Protein AF-A0AB37YQK3-F1 (afdb_monomer)

Organism: NCBI:txid1890302

InterPro domains:
  IPR025851 SUKH-4 immunity protein [PF14435] (2-104)

Foldseek 3Di:
DDPVCPQWDFDAADPVRFTWTQRNPQQFIWTQPPVPRGDTAGAARHPVLNVQLVVLVVVLLVVQCVVPNNCSVVVLVHDPVSLVVSLVSSCVSGVVNCDPRHPVVVVSVVSVD

Mean predicted aligned error: 4.21 Å

Solvent-accessible surface area (backbone atoms only — not comparable to full-atom values): 6207 Å² total; per-residue (Å²): 130,65,75,90,53,69,53,50,44,83,76,52,58,49,98,88,64,27,46,25,25,32,35,74,91,66,45,26,31,30,32,29,36,70,92,55,85,48,42,80,33,48,40,27,75,27,65,70,41,40,54,52,41,52,51,52,51,52,51,46,50,53,51,24,26,74,74,59,36,88,56,10,66,83,70,54,49,50,58,66,69,56,55,53,48,48,54,54,54,41,33,73,65,36,59,70,22,59,35,90,80,15,48,50,28,52,59,56,56,60,53,74,113

Structure (mmCIF, N/CA/C/O backbone):
data_AF-A0AB37YQK3-F1
#
_entry.id   AF-A0AB37YQK3-F1
#
loop_
_atom_site.group_PDB
_atom_site.id
_atom_site.type_symbol
_atom_site.label_atom_id
_atom_site.label_alt_id
_atom_site.label_comp_id
_atom_site.label_asym_id
_atom_site.label_entity_id
_atom_site.label_seq_id
_atom_site.pdbx_PDB_ins_code
_atom_site.Cartn_x
_atom_site.Cartn_y
_atom_site.Cartn_z
_atom_site.occupancy
_atom_site.B_iso_or_equiv
_atom_site.auth_seq_id
_atom_site.auth_comp_id
_atom_site.auth_asym_id
_atom_site.auth_atom_id
_atom_site.pdbx_PDB_model_num
ATOM 1 N N . MET A 1 1 ? 11.068 8.175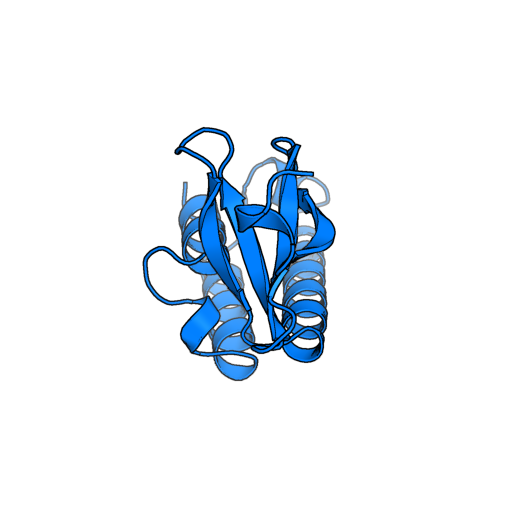 -23.153 1.00 66.75 1 MET A N 1
ATOM 2 C CA . MET A 1 1 ? 11.094 7.495 -21.843 1.00 66.75 1 MET A CA 1
ATOM 3 C C . MET A 1 1 ? 12.379 6.681 -21.760 1.00 66.75 1 MET A C 1
ATOM 5 O O . MET A 1 1 ? 12.614 5.917 -22.697 1.00 66.75 1 MET A O 1
ATOM 9 N N . PRO A 1 2 ? 13.235 6.909 -20.746 1.00 83.75 2 PRO A N 1
ATOM 10 C CA . PRO A 1 2 ? 14.462 6.133 -20.537 1.00 83.75 2 PRO A CA 1
ATOM 11 C C . PRO A 1 2 ? 14.187 4.622 -20.489 1.00 83.75 2 PRO A C 1
ATOM 13 O O . PRO A 1 2 ? 13.091 4.209 -20.105 1.00 83.75 2 PRO A O 1
ATOM 16 N N . GLU A 1 3 ? 15.152 3.796 -20.905 1.00 85.94 3 GLU A N 1
ATOM 17 C CA . GLU A 1 3 ? 14.948 2.340 -21.007 1.00 85.94 3 GLU A CA 1
ATOM 18 C C . GLU A 1 3 ? 14.595 1.684 -19.673 1.00 85.94 3 GLU A C 1
ATOM 20 O O . GLU A 1 3 ? 13.738 0.802 -19.636 1.00 85.94 3 GLU A O 1
ATOM 25 N N . GLU A 1 4 ? 15.188 2.162 -18.581 1.00 85.44 4 GLU A N 1
ATOM 26 C CA . GLU A 1 4 ? 14.945 1.672 -17.220 1.00 85.44 4 GLU A CA 1
ATOM 27 C C . GLU A 1 4 ? 13.474 1.754 -16.793 1.00 85.44 4 GLU A C 1
ATOM 29 O O . GLU A 1 4 ? 13.024 0.931 -15.993 1.00 85.44 4 GLU A O 1
ATOM 34 N N . PHE A 1 5 ? 12.696 2.668 -17.389 1.00 89.69 5 PHE A N 1
ATOM 35 C CA . PHE A 1 5 ? 11.281 2.822 -17.071 1.00 89.69 5 PHE A CA 1
ATOM 36 C C . PHE A 1 5 ? 10.335 2.025 -17.976 1.00 89.69 5 PHE A C 1
ATOM 38 O O . PHE A 1 5 ? 9.146 1.933 -17.681 1.00 89.69 5 PHE A O 1
ATOM 45 N N . ARG A 1 6 ? 10.820 1.405 -19.060 1.00 90.81 6 ARG A N 1
ATOM 46 C CA . ARG A 1 6 ? 9.954 0.689 -20.022 1.00 90.81 6 ARG A CA 1
ATOM 47 C C . ARG A 1 6 ? 9.187 -0.485 -19.413 1.00 90.81 6 ARG A C 1
ATOM 49 O O . ARG A 1 6 ? 8.151 -0.860 -19.942 1.00 90.81 6 ARG A O 1
ATOM 56 N N . LYS A 1 7 ? 9.691 -1.047 -18.311 1.00 93.44 7 LYS A N 1
ATOM 57 C CA . LYS A 1 7 ? 9.068 -2.163 -17.583 1.00 93.44 7 LYS A CA 1
ATOM 58 C C . LYS A 1 7 ? 7.878 -1.747 -16.707 1.00 93.44 7 LYS A C 1
ATOM 60 O O . LYS A 1 7 ? 7.266 -2.622 -16.095 1.00 93.44 7 LYS A O 1
ATOM 65 N N . TYR A 1 8 ? 7.595 -0.449 -16.586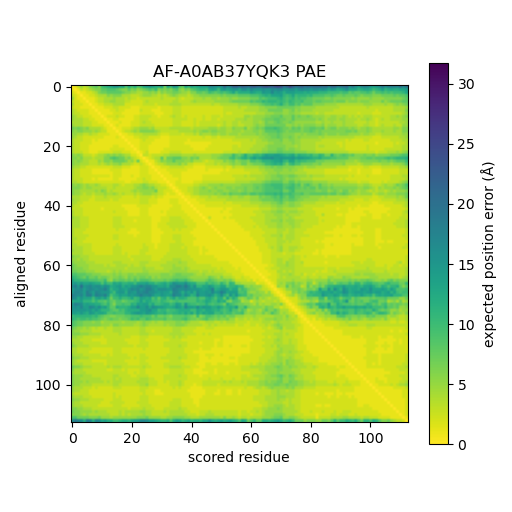 1.00 95.25 8 TYR A N 1
ATOM 66 C CA . TYR A 1 8 ? 6.518 0.063 -15.746 1.00 95.25 8 TYR A CA 1
ATOM 67 C C . TYR A 1 8 ? 5.322 0.499 -16.579 1.00 95.25 8 TYR A C 1
ATOM 69 O O . TYR A 1 8 ? 5.458 1.251 -17.545 1.00 95.25 8 TYR A O 1
ATOM 77 N N . TRP A 1 9 ? 4.137 0.087 -16.152 1.00 95.00 9 TRP A N 1
ATOM 78 C CA . TRP A 1 9 ? 2.879 0.614 -16.658 1.00 95.00 9 TRP A CA 1
ATOM 79 C C . TRP A 1 9 ? 2.303 1.582 -15.636 1.00 95.00 9 TRP A C 1
ATOM 81 O O . TRP A 1 9 ? 2.050 1.211 -14.493 1.00 95.00 9 TRP A O 1
ATOM 91 N N . TYR A 1 10 ? 2.127 2.829 -16.049 1.00 94.62 10 TYR A N 1
ATOM 92 C CA . TYR A 1 10 ? 1.657 3.903 -15.185 1.00 94.62 10 TYR A CA 1
ATOM 93 C C . TYR A 1 10 ? 0.187 3.711 -14.784 1.00 94.62 10 TYR A C 1
ATOM 95 O O . TYR A 1 10 ? -0.656 3.428 -15.636 1.00 94.62 10 TYR A O 1
ATOM 103 N N . LEU A 1 11 ? -0.112 3.901 -13.498 1.00 94.25 11 LEU A N 1
ATOM 104 C CA . LEU A 1 11 ? -1.464 3.833 -12.932 1.00 94.25 11 LEU A CA 1
ATOM 105 C C . LEU A 1 11 ? -1.963 5.171 -12.389 1.00 94.25 11 LEU A C 1
ATOM 107 O O . LEU A 1 11 ? -3.165 5.423 -12.411 1.00 94.25 11 LEU A O 1
ATOM 111 N N . GLY A 1 12 ? -1.068 6.015 -11.885 1.00 94.50 12 GLY A N 1
ATOM 112 C CA . GLY A 1 12 ? -1.432 7.263 -11.220 1.00 94.50 12 GLY A CA 1
ATOM 113 C C . GLY A 1 12 ? -0.266 7.832 -10.426 1.00 94.50 12 GLY A C 1
ATOM 114 O O . GLY A 1 12 ? 0.882 7.451 -10.647 1.00 94.50 12 GLY A O 1
ATOM 115 N N . THR A 1 13 ? -0.559 8.713 -9.475 1.00 94.81 13 THR A N 1
ATOM 116 C CA . THR A 1 13 ? 0.442 9.282 -8.567 1.00 94.81 13 THR A CA 1
ATOM 117 C C . THR A 1 13 ? -0.023 9.239 -7.121 1.00 94.81 13 THR A C 1
ATOM 119 O O . THR A 1 13 ? -1.222 9.247 -6.844 1.00 94.81 13 THR A O 1
ATOM 122 N N . THR A 1 14 ? 0.931 9.249 -6.196 1.00 91.88 14 THR A N 1
ATOM 123 C CA . THR A 1 14 ? 0.687 9.608 -4.793 1.00 91.88 14 THR A CA 1
ATOM 124 C C . THR A 1 14 ? 0.327 11.098 -4.668 1.00 91.88 14 THR A C 1
ATOM 126 O O . THR A 1 14 ? 0.412 11.861 -5.638 1.00 91.88 14 THR A O 1
ATOM 129 N N . SER A 1 15 ? -0.033 11.543 -3.461 1.00 85.88 15 SER A N 1
ATOM 130 C CA . SER A 1 15 ? -0.258 12.964 -3.146 1.00 85.88 15 SER A CA 1
ATOM 131 C C . SER A 1 15 ? 0.993 13.835 -3.345 1.00 85.88 15 SER A C 1
ATOM 133 O O . SER A 1 15 ? 0.873 15.000 -3.716 1.00 85.88 15 SER A O 1
ATOM 135 N N . SER A 1 16 ? 2.190 13.265 -3.167 1.00 87.69 16 SER A N 1
ATOM 136 C CA . SER A 1 16 ? 3.490 13.899 -3.439 1.00 87.69 16 SER A CA 1
ATOM 137 C C . SER A 1 16 ? 3.864 13.941 -4.926 1.00 87.69 16 SER A C 1
ATOM 139 O O . SER A 1 16 ? 4.879 14.537 -5.284 1.00 87.69 16 SER A O 1
ATOM 141 N N . GLY A 1 17 ? 3.063 13.329 -5.805 1.00 91.00 17 GLY A N 1
ATOM 142 C CA . GLY A 1 17 ? 3.349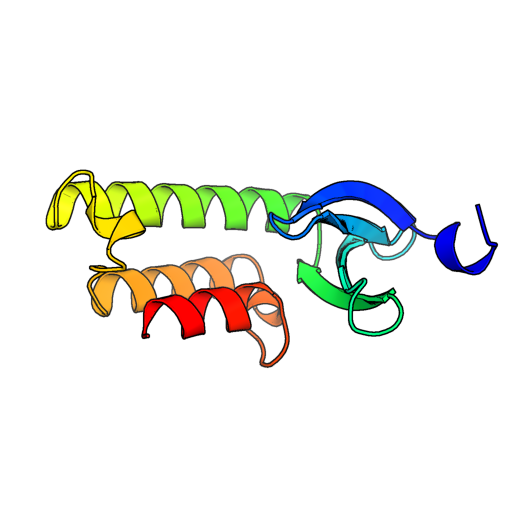 13.247 -7.238 1.00 91.00 17 GLY A CA 1
ATOM 143 C C . GLY A 1 17 ? 4.295 12.106 -7.628 1.00 91.00 17 GLY A C 1
ATOM 144 O O . GLY A 1 17 ? 4.792 12.090 -8.756 1.00 91.00 17 GLY A O 1
ATOM 145 N N . ASP A 1 18 ? 4.549 11.146 -6.734 1.00 94.75 18 ASP A N 1
ATOM 146 C CA . ASP A 1 18 ? 5.363 9.968 -7.041 1.00 94.75 18 ASP A CA 1
ATOM 147 C C . ASP A 1 18 ? 4.572 8.996 -7.938 1.00 94.75 18 ASP A C 1
ATOM 149 O O . ASP A 1 18 ? 3.436 8.647 -7.597 1.00 94.75 18 ASP A O 1
ATOM 153 N N . PRO A 1 19 ? 5.117 8.544 -9.087 1.00 95.81 19 PRO A N 1
ATOM 154 C CA . PRO A 1 19 ? 4.405 7.651 -9.997 1.00 95.81 19 PRO A CA 1
ATOM 155 C C . PRO A 1 19 ? 4.097 6.296 -9.362 1.00 95.81 19 PRO A C 1
ATOM 157 O O . PRO A 1 19 ? 5.006 5.601 -8.910 1.00 95.81 19 PRO A O 1
ATOM 160 N N . ILE A 1 20 ? 2.832 5.888 -9.409 1.00 97.25 20 ILE A N 1
ATOM 161 C CA . ILE A 1 20 ? 2.363 4.543 -9.073 1.00 97.25 20 ILE A CA 1
ATOM 162 C C . ILE A 1 20 ? 2.310 3.724 -10.361 1.00 97.25 20 ILE A C 1
ATOM 164 O O . ILE A 1 20 ? 1.723 4.147 -11.361 1.00 97.25 20 ILE A O 1
ATOM 168 N N . CYS A 1 21 ? 2.908 2.538 -10.336 1.00 97.00 21 CYS A N 1
ATOM 169 C CA . CYS A 1 21 ? 3.157 1.721 -11.513 1.00 97.00 21 CYS A CA 1
ATOM 170 C C . CYS A 1 21 ? 2.902 0.229 -11.261 1.00 97.00 21 CYS A C 1
ATOM 172 O O . CYS A 1 21 ? 3.141 -0.282 -10.166 1.00 97.00 21 CYS A O 1
ATOM 174 N N . ILE A 1 22 ? 2.520 -0.492 -12.318 1.00 96.94 22 ILE A N 1
ATOM 175 C CA . ILE A 1 22 ? 2.600 -1.956 -12.408 1.00 96.94 22 ILE A CA 1
ATOM 176 C C . ILE A 1 22 ? 3.951 -2.340 -13.007 1.00 96.94 22 ILE A C 1
ATOM 178 O O . ILE A 1 22 ? 4.355 -1.779 -14.024 1.00 96.94 22 ILE A O 1
ATOM 182 N N . ILE A 1 23 ? 4.631 -3.335 -12.442 1.00 95.06 23 ILE A N 1
ATOM 183 C CA . ILE A 1 23 ? 5.798 -3.955 -13.085 1.00 95.06 23 ILE A CA 1
ATOM 184 C C . ILE A 1 23 ? 5.312 -5.026 -14.077 1.00 95.06 23 ILE A C 1
ATOM 186 O O . ILE A 1 23 ? 4.862 -6.088 -13.650 1.00 95.06 23 ILE A O 1
ATOM 190 N N . GLU A 1 24 ? 5.455 -4.781 -15.384 1.00 84.94 24 GLU A N 1
ATOM 191 C CA . GLU A 1 24 ? 4.852 -5.526 -16.515 1.00 84.94 24 GLU A CA 1
ATOM 192 C C . GLU A 1 24 ? 4.878 -7.063 -16.394 1.00 84.94 24 GLU A C 1
ATOM 194 O O . GLU A 1 24 ? 3.917 -7.731 -16.751 1.00 84.94 24 GLU A O 1
ATOM 199 N N . LYS A 1 25 ? 5.961 -7.650 -15.870 1.00 86.06 25 LYS A N 1
ATOM 200 C CA . LYS A 1 25 ? 6.111 -9.118 -15.757 1.00 86.06 25 LYS A CA 1
ATOM 201 C C . LYS A 1 25 ? 5.773 -9.697 -14.387 1.00 86.06 25 LYS A C 1
ATOM 203 O O . LYS A 1 25 ? 5.713 -10.911 -14.233 1.00 86.06 25 LYS A O 1
ATOM 208 N N . GLN A 1 26 ? 5.685 -8.846 -13.375 1.00 89.75 26 GLN A N 1
ATOM 209 C CA . GLN A 1 26 ? 5.513 -9.263 -11.983 1.00 89.75 26 GLN A CA 1
ATOM 210 C C . GLN A 1 26 ? 4.115 -8.934 -11.470 1.00 89.75 26 GLN A C 1
ATOM 212 O O . GLN A 1 26 ? 3.750 -9.435 -10.414 1.00 89.75 26 GLN A O 1
ATOM 217 N N . GLU A 1 27 ? 3.397 -8.051 -12.172 1.00 90.94 27 GLU A N 1
ATOM 218 C CA . GLU A 1 27 ? 2.072 -7.514 -11.834 1.00 90.94 27 GLU A CA 1
ATOM 219 C C . GLU A 1 27 ? 1.997 -6.804 -10.473 1.00 90.94 27 GLU A C 1
ATOM 221 O O . GLU A 1 27 ? 0.930 -6.372 -10.040 1.00 90.94 27 GLU A O 1
ATOM 226 N N . LYS A 1 28 ? 3.146 -6.622 -9.816 1.00 96.62 28 LYS A N 1
ATOM 227 C CA . LYS A 1 28 ? 3.272 -5.902 -8.554 1.00 96.62 28 LYS A CA 1
ATOM 228 C C . LYS A 1 28 ? 3.028 -4.421 -8.761 1.00 96.62 28 LYS A C 1
ATOM 230 O O . LYS A 1 28 ? 3.496 -3.843 -9.744 1.00 96.62 28 LYS A O 1
ATOM 235 N N . ILE A 1 29 ? 2.387 -3.827 -7.767 1.00 97.88 29 ILE A N 1
ATOM 236 C CA . ILE A 1 29 ? 2.178 -2.395 -7.659 1.00 97.88 29 ILE A CA 1
ATOM 237 C C . ILE A 1 29 ? 3.302 -1.810 -6.814 1.00 97.88 29 ILE A C 1
ATOM 239 O O . ILE A 1 29 ? 3.566 -2.269 -5.696 1.00 97.88 29 ILE A O 1
ATOM 243 N N . VAL A 1 30 ? 3.964 -0.800 -7.359 1.00 97.44 30 VAL A N 1
ATOM 244 C CA . VAL A 1 30 ? 5.012 -0.028 -6.692 1.00 97.44 30 VAL A CA 1
ATOM 245 C C . VAL A 1 30 ? 4.763 1.451 -6.925 1.00 97.44 30 VAL A C 1
ATOM 247 O O . VAL A 1 30 ? 4.154 1.812 -7.931 1.00 97.44 30 VAL A O 1
ATOM 250 N N . PHE A 1 31 ? 5.283 2.303 -6.052 1.00 96.69 31 PHE A N 1
ATOM 251 C CA . PHE A 1 31 ? 5.524 3.692 -6.426 1.00 96.69 31 PHE A CA 1
ATOM 252 C C . PHE A 1 31 ? 7.024 3.942 -6.588 1.00 96.69 31 PHE A C 1
ATOM 254 O O . PHE A 1 31 ? 7.852 3.249 -5.987 1.00 96.69 31 PHE A O 1
ATOM 261 N N . LEU A 1 32 ? 7.374 4.894 -7.447 1.00 95.75 32 LEU A N 1
ATOM 262 C CA . LEU A 1 32 ? 8.750 5.312 -7.695 1.00 95.75 32 LEU A CA 1
ATOM 263 C C . LEU A 1 32 ? 9.011 6.593 -6.910 1.00 95.75 32 LEU A C 1
ATOM 265 O O . LEU A 1 32 ? 8.455 7.633 -7.242 1.00 95.75 32 LEU A O 1
ATOM 269 N N . ASN A 1 33 ? 9.834 6.519 -5.865 1.00 94.19 33 ASN A N 1
ATOM 270 C CA . ASN A 1 33 ? 10.099 7.670 -5.003 1.00 94.19 33 ASN A CA 1
ATOM 271 C C . ASN A 1 33 ? 10.987 8.697 -5.724 1.00 94.19 33 ASN A C 1
ATOM 273 O O . ASN A 1 33 ? 12.200 8.499 -5.845 1.00 94.19 33 ASN A O 1
ATOM 277 N N . ASN A 1 34 ? 10.408 9.809 -6.172 1.00 89.69 34 ASN A N 1
ATOM 278 C CA . ASN A 1 34 ? 11.121 10.854 -6.910 1.00 89.69 34 ASN A CA 1
ATOM 279 C C . ASN A 1 34 ? 12.200 11.541 -6.058 1.00 89.69 34 ASN A C 1
ATOM 281 O O . ASN A 1 34 ? 13.184 12.044 -6.599 1.00 89.69 34 ASN A O 1
ATOM 285 N N . SER A 1 35 ? 12.035 11.542 -4.733 1.00 90.75 35 SER A N 1
ATOM 286 C CA . SER A 1 35 ? 12.984 12.135 -3.783 1.00 90.75 35 SER A CA 1
ATOM 287 C C . SER A 1 35 ? 14.170 11.217 -3.461 1.00 90.75 35 SER A C 1
ATOM 289 O O . SER A 1 35 ? 15.157 11.678 -2.894 1.00 90.75 35 SER A O 1
ATOM 291 N N . ASP A 1 36 ? 14.100 9.936 -3.837 1.00 90.88 36 ASP A N 1
ATOM 292 C CA . ASP A 1 36 ? 15.143 8.924 -3.615 1.00 90.88 36 ASP A CA 1
ATOM 293 C C . ASP A 1 36 ? 15.462 8.188 -4.926 1.00 90.88 36 ASP A C 1
ATOM 295 O O . ASP A 1 36 ? 15.287 6.977 -5.048 1.00 90.88 36 ASP A O 1
ATOM 299 N N . ALA A 1 37 ? 15.869 8.949 -5.949 1.00 90.56 37 ALA A N 1
ATOM 300 C CA .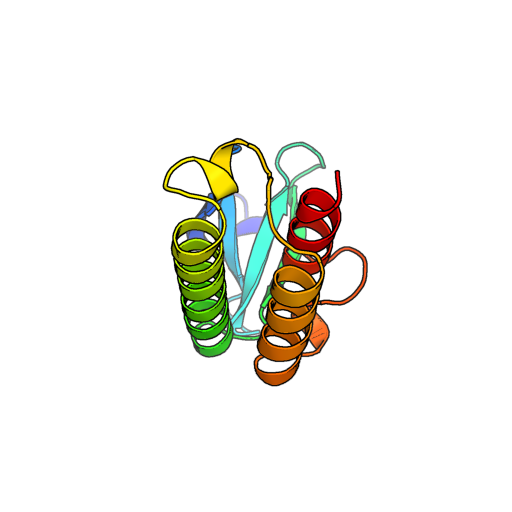 ALA A 1 37 ? 16.337 8.435 -7.241 1.00 90.56 37 ALA A CA 1
ATOM 301 C C . ALA A 1 37 ? 15.403 7.392 -7.901 1.00 90.56 37 ALA A C 1
ATOM 303 O O . ALA A 1 37 ? 15.873 6.418 -8.489 1.00 90.56 37 ALA A O 1
ATOM 304 N N . TYR A 1 38 ? 14.083 7.593 -7.809 1.00 91.75 38 TYR A N 1
ATOM 305 C CA . TYR A 1 38 ? 13.048 6.680 -8.320 1.00 91.75 38 TYR A CA 1
ATOM 306 C C . TYR A 1 38 ? 13.118 5.267 -7.735 1.00 91.75 38 TYR A C 1
ATOM 308 O O . TYR A 1 38 ? 12.729 4.290 -8.382 1.00 91.75 38 TYR A O 1
ATOM 316 N N . LYS A 1 39 ? 13.604 5.135 -6.499 1.00 93.81 39 LYS A N 1
ATOM 317 C CA . LYS A 1 39 ? 13.625 3.860 -5.788 1.00 93.81 39 LYS A CA 1
ATOM 318 C C . LYS A 1 39 ? 12.225 3.253 -5.736 1.00 93.81 39 LYS A C 1
ATOM 320 O O . LYS A 1 39 ? 11.262 3.908 -5.339 1.00 93.81 39 LYS A O 1
ATOM 325 N N . GLU A 1 40 ? 12.142 1.979 -6.113 1.00 95.38 40 GLU A N 1
ATOM 326 C CA . GLU A 1 40 ? 10.911 1.199 -6.039 1.00 95.38 40 GLU A CA 1
ATOM 327 C C . GLU A 1 40 ? 10.509 0.994 -4.576 1.00 95.38 40 GLU A C 1
ATOM 329 O O . GLU A 1 40 ? 11.250 0.394 -3.789 1.00 95.38 40 GLU A O 1
ATOM 334 N N . VAL A 1 41 ? 9.308 1.440 -4.225 1.00 96.62 41 VAL A N 1
ATOM 335 C CA . VAL A 1 41 ? 8.682 1.142 -2.939 1.00 96.62 41 VAL A CA 1
ATOM 336 C C . VAL A 1 41 ? 7.472 0.255 -3.181 1.00 96.62 41 VAL A C 1
ATOM 338 O O . VAL A 1 41 ? 6.578 0.570 -3.966 1.00 96.62 41 VAL A O 1
ATOM 341 N N . PHE A 1 42 ? 7.464 -0.899 -2.519 1.00 97.69 42 PHE A N 1
ATOM 342 C CA . PHE A 1 42 ? 6.424 -1.903 -2.690 1.00 97.69 42 PHE A CA 1
ATOM 343 C C . PHE A 1 42 ? 5.083 -1.426 -2.122 1.00 97.69 42 PHE A C 1
ATOM 345 O O . PHE A 1 42 ? 5.023 -1.023 -0.961 1.00 97.69 42 PHE A O 1
ATOM 352 N N . MET A 1 43 ? 4.013 -1.540 -2.914 1.00 97.50 43 MET A N 1
ATOM 353 C CA . MET A 1 43 ? 2.640 -1.308 -2.459 1.00 97.50 43 MET A CA 1
ATOM 354 C C . MET A 1 43 ? 1.890 -2.630 -2.321 1.00 97.50 43 MET A C 1
ATOM 356 O O . MET A 1 43 ? 1.497 -2.992 -1.218 1.00 97.50 43 MET A O 1
ATOM 36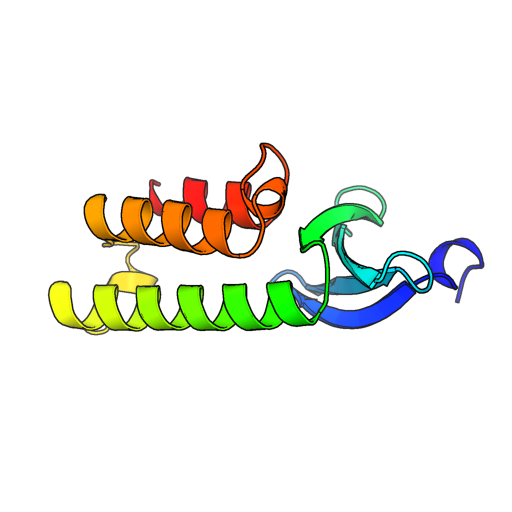0 N N . ASN A 1 44 ? 1.732 -3.381 -3.414 1.00 98.31 44 ASN A N 1
ATOM 361 C CA . ASN A 1 44 ? 0.945 -4.614 -3.424 1.00 98.31 44 ASN A CA 1
ATOM 362 C C . ASN A 1 44 ? 1.469 -5.640 -4.427 1.00 98.31 44 ASN A C 1
ATOM 364 O O . ASN A 1 44 ? 2.131 -5.321 -5.413 1.00 98.31 44 ASN A O 1
ATOM 368 N N . SER A 1 45 ? 1.132 -6.900 -4.185 1.00 97.50 45 SER A N 1
ATOM 369 C CA . SER A 1 45 ? 1.565 -8.043 -4.981 1.00 97.50 45 SER A CA 1
ATOM 370 C C . SER A 1 45 ? 0.808 -8.163 -6.310 1.00 97.50 45 SER A C 1
ATOM 372 O O . SER A 1 45 ? 1.329 -8.799 -7.219 1.00 97.50 45 SER A O 1
ATOM 374 N N . SER A 1 46 ? -0.377 -7.553 -6.436 1.00 96.69 46 SER A N 1
ATOM 375 C CA . SER A 1 46 ? -1.183 -7.518 -7.665 1.00 96.69 46 SER A CA 1
A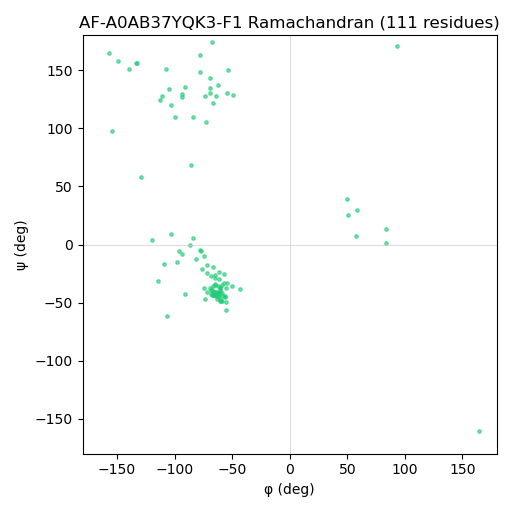TOM 376 C C . SER A 1 46 ? -2.159 -6.336 -7.690 1.00 96.69 46 SER A C 1
ATOM 378 O O . SER A 1 46 ? -2.467 -5.753 -6.645 1.00 96.69 46 SER A O 1
ATOM 380 N N . ILE A 1 47 ? -2.716 -6.030 -8.868 1.00 95.56 47 ILE A N 1
ATOM 381 C CA . ILE A 1 47 ? -3.769 -5.013 -9.037 1.00 95.56 47 ILE A CA 1
ATOM 382 C C . ILE A 1 47 ? -5.045 -5.338 -8.244 1.00 95.56 47 ILE A C 1
ATOM 384 O O . ILE A 1 47 ? -5.660 -4.446 -7.665 1.00 95.56 47 ILE A O 1
ATOM 388 N N . HIS A 1 48 ? -5.422 -6.619 -8.158 1.00 96.44 48 HIS A N 1
ATOM 389 C CA . HIS A 1 48 ? -6.595 -7.054 -7.395 1.00 96.44 48 HIS A CA 1
ATOM 390 C C . HIS A 1 48 ? -6.410 -6.812 -5.898 1.00 96.44 48 HIS A C 1
ATOM 392 O O . HIS A 1 48 ? -7.315 -6.313 -5.231 1.00 96.44 48 HIS A O 1
ATOM 398 N N . GLN A 1 49 ? -5.223 -7.130 -5.378 1.00 97.81 49 GLN A N 1
ATOM 399 C CA . GLN A 1 49 ? -4.892 -6.884 -3.978 1.00 97.81 49 GLN A CA 1
ATOM 400 C C . GLN A 1 49 ? -4.796 -5.389 -3.685 1.00 97.81 49 GLN A C 1
ATOM 402 O O . GLN A 1 49 ? -5.308 -4.950 -2.664 1.00 97.81 49 GLN A O 1
ATOM 407 N N . PHE A 1 50 ? -4.231 -4.595 -4.597 1.00 97.31 50 PHE A N 1
ATOM 408 C CA . PHE A 1 50 ? -4.208 -3.139 -4.459 1.00 97.31 50 PHE A CA 1
ATOM 409 C C . PHE A 1 50 ? -5.616 -2.544 -4.369 1.00 97.31 50 PHE A C 1
ATOM 411 O O . PHE A 1 50 ? -5.909 -1.808 -3.431 1.00 97.31 50 PHE A O 1
ATOM 418 N N . ALA A 1 51 ? -6.518 -2.925 -5.278 1.00 96.81 51 ALA A N 1
ATOM 419 C CA . ALA A 1 51 ? -7.907 -2.469 -5.246 1.00 96.81 51 ALA A CA 1
ATOM 420 C C . ALA A 1 51 ? -8.629 -2.879 -3.949 1.00 96.81 51 ALA A C 1
ATOM 422 O O . ALA A 1 51 ? -9.355 -2.079 -3.360 1.00 96.81 51 ALA A O 1
ATOM 423 N N . ALA A 1 52 ? -8.406 -4.106 -3.470 1.00 98.06 52 ALA A N 1
ATOM 424 C CA . ALA A 1 52 ? -8.975 -4.573 -2.210 1.00 98.06 52 ALA A CA 1
ATOM 425 C C . ALA A 1 52 ? -8.422 -3.800 -0.998 1.00 98.06 52 ALA A C 1
ATOM 427 O O . ALA A 1 52 ? -9.196 -3.428 -0.116 1.00 98.06 52 ALA A O 1
ATOM 428 N N . CYS A 1 53 ? -7.117 -3.508 -0.966 1.00 97.88 53 CYS A N 1
ATOM 429 C CA . CYS A 1 53 ? -6.496 -2.687 0.076 1.00 97.88 53 CYS A CA 1
ATOM 430 C C . CYS A 1 53 ? -7.073 -1.265 0.100 1.00 97.88 53 CYS A C 1
ATOM 432 O O . CYS A 1 53 ? -7.435 -0.783 1.171 1.00 97.88 53 CYS A O 1
ATOM 434 N N . LEU A 1 54 ? -7.246 -0.626 -1.064 1.00 96.19 54 LEU A N 1
ATOM 435 C CA . LEU A 1 54 ? -7.880 0.696 -1.170 1.00 96.19 54 LEU A CA 1
ATOM 436 C C . LEU A 1 54 ? -9.312 0.694 -0.618 1.00 96.19 54 LEU A C 1
ATOM 438 O O . LEU A 1 54 ? -9.698 1.608 0.107 1.00 96.19 54 LEU A O 1
ATOM 442 N N . LEU A 1 55 ? -10.093 -0.350 -0.908 1.00 97.31 55 LEU A N 1
ATOM 443 C CA . LEU A 1 55 ? -11.453 -0.481 -0.383 1.00 97.31 55 LEU A CA 1
ATOM 444 C C . LEU A 1 55 ? -11.470 -0.631 1.145 1.00 97.31 55 LEU A C 1
ATOM 446 O O . LEU A 1 55 ? -12.331 -0.058 1.810 1.00 97.31 55 LEU A O 1
ATOM 450 N N . VAL A 1 56 ? -10.544 -1.406 1.713 1.00 97.50 56 VAL A N 1
ATOM 451 C CA . VAL A 1 56 ? -10.414 -1.538 3.173 1.00 97.50 56 VAL A CA 1
ATOM 452 C C . VAL A 1 56 ? -9.997 -0.212 3.804 1.00 97.50 56 VAL A C 1
ATOM 454 O O . VAL A 1 56 ? -10.562 0.166 4.827 1.00 97.50 56 VAL A O 1
ATOM 457 N N . TYR A 1 57 ? -9.069 0.514 3.184 1.00 95.19 57 TYR A N 1
ATOM 458 C CA . TYR A 1 57 ? -8.652 1.829 3.663 1.00 95.19 57 TYR A CA 1
ATOM 459 C C . TYR A 1 57 ? -9.810 2.837 3.638 1.00 95.19 57 TYR A C 1
ATOM 461 O O . TYR A 1 57 ? -10.052 3.510 4.633 1.00 95.19 57 TYR A O 1
ATOM 469 N N . SER A 1 58 ? -10.613 2.860 2.568 1.00 94.12 58 SER A N 1
ATOM 470 C CA . SER A 1 58 ? -11.838 3.674 2.508 1.00 94.12 58 SER A CA 1
ATOM 471 C C . SER A 1 58 ? -12.794 3.358 3.662 1.00 94.12 58 SER A C 1
ATOM 473 O O . SER A 1 58 ? -13.280 4.267 4.322 1.00 94.12 58 SER A O 1
ATOM 475 N N . LYS A 1 59 ? -13.009 2.072 3.971 1.00 94.38 59 LYS A N 1
ATOM 476 C CA . LYS A 1 59 ? -13.854 1.657 5.105 1.00 94.38 59 LYS A CA 1
ATOM 477 C C . LYS A 1 59 ? -13.281 2.063 6.460 1.00 94.38 59 LYS A C 1
ATOM 479 O O . LYS A 1 59 ? -14.034 2.208 7.418 1.00 94.38 59 LYS A O 1
ATOM 484 N N . MET A 1 60 ? -11.959 2.169 6.577 1.00 93.62 60 MET A N 1
ATOM 485 C CA . MET A 1 60 ? -11.316 2.666 7.791 1.00 93.62 60 MET A CA 1
ATOM 486 C C . MET A 1 60 ? -11.653 4.145 8.004 1.00 93.62 60 MET A C 1
ATOM 488 O O . MET A 1 60 ? -12.024 4.506 9.118 1.00 93.62 60 MET A O 1
ATOM 492 N N . ILE A 1 61 ? -11.616 4.957 6.943 1.00 89.69 61 ILE A N 1
ATOM 493 C CA . ILE A 1 61 ? -12.025 6.369 6.991 1.00 89.69 61 ILE A CA 1
ATOM 494 C C . ILE A 1 61 ? -13.492 6.476 7.420 1.00 89.69 61 ILE A C 1
ATOM 496 O O . ILE A 1 61 ? -13.789 7.199 8.367 1.00 89.69 61 ILE A O 1
ATOM 500 N N . ASP A 1 62 ? -14.387 5.694 6.806 1.00 90.12 62 ASP A N 1
ATOM 501 C CA . ASP A 1 62 ? -15.809 5.674 7.181 1.00 90.12 62 ASP A CA 1
ATOM 502 C C . ASP A 1 62 ? -15.989 5.342 8.674 1.00 90.12 62 ASP A C 1
ATOM 504 O O . ASP A 1 62 ? -16.712 6.030 9.392 1.00 90.12 62 ASP A O 1
ATOM 508 N N . LYS A 1 63 ? -15.264 4.332 9.179 1.00 88.62 63 LYS A N 1
ATOM 509 C CA . LYS A 1 63 ? -15.271 3.961 10.605 1.00 88.62 63 LYS A CA 1
ATOM 510 C C . LYS A 1 63 ? -14.738 5.068 11.511 1.00 88.62 63 LYS A C 1
ATOM 512 O O . LYS A 1 63 ? -15.267 5.251 12.603 1.00 88.62 63 LYS A O 1
ATOM 517 N N . ALA A 1 64 ? -13.675 5.761 11.108 1.00 87.75 64 ALA A N 1
ATOM 518 C CA . ALA A 1 64 ? -13.129 6.873 11.878 1.00 87.75 64 ALA A CA 1
ATOM 519 C C . ALA A 1 64 ? -14.157 8.007 11.983 1.00 87.75 64 ALA A C 1
ATOM 521 O O . ALA A 1 64 ? -14.404 8.501 13.082 1.00 87.75 64 ALA A O 1
ATOM 522 N N . VAL A 1 65 ? -14.819 8.335 10.870 1.00 86.50 65 VAL A N 1
ATOM 523 C CA . VAL A 1 65 ? -15.862 9.366 10.809 1.00 86.50 65 VAL A CA 1
ATOM 524 C C . VAL A 1 65 ? -17.084 9.004 11.651 1.00 86.50 65 VAL A C 1
ATOM 526 O O . VAL A 1 65 ? -17.573 9.835 12.413 1.00 86.50 65 VAL A O 1
ATOM 529 N N . GLU A 1 66 ? -17.556 7.757 11.578 1.00 83.94 66 GLU A N 1
ATOM 530 C CA . GLU A 1 66 ? -18.686 7.278 12.388 1.00 83.94 66 GLU A CA 1
ATOM 531 C C . GLU A 1 66 ? -18.429 7.392 13.897 1.00 83.94 66 GLU A C 1
ATOM 533 O O . GLU A 1 66 ? -19.362 7.631 14.665 1.00 83.94 66 GLU A O 1
ATOM 538 N N . ILE A 1 67 ? -17.180 7.199 14.333 1.00 80.69 67 ILE A N 1
ATOM 539 C CA . ILE A 1 67 ? -16.832 7.157 15.756 1.00 80.69 67 ILE A CA 1
ATOM 540 C C . ILE A 1 67 ? -16.458 8.544 16.295 1.00 80.69 67 ILE A C 1
ATOM 542 O O . ILE A 1 67 ? -16.877 8.897 17.397 1.00 80.69 67 ILE A O 1
ATOM 546 N N . ASN A 1 68 ? -15.686 9.323 15.534 1.00 79.12 68 ASN A N 1
ATOM 547 C CA . ASN A 1 68 ? -15.033 10.546 16.008 1.00 79.12 68 ASN A CA 1
ATOM 548 C C . ASN A 1 68 ? -15.453 11.822 15.246 1.00 79.12 68 ASN A C 1
ATOM 550 O O . ASN A 1 68 ? -14.951 12.899 15.562 1.00 79.12 68 ASN A O 1
ATOM 554 N N . GLY A 1 69 ? -16.399 11.729 14.304 1.00 78.81 69 GLY A N 1
ATOM 555 C CA . GLY A 1 69 ? -16.920 12.863 13.530 1.00 78.81 69 GLY A CA 1
ATOM 556 C C . GLY A 1 69 ? -16.208 13.084 12.190 1.00 78.81 69 GLY A C 1
ATOM 557 O O . GLY A 1 69 ? -15.196 12.460 11.897 1.00 78.81 69 GLY A O 1
ATOM 558 N N . GLU A 1 70 ? -16.749 13.975 11.353 1.00 77.00 70 GLU A N 1
ATOM 559 C CA . GLU A 1 70 ? -16.322 14.174 9.951 1.00 77.00 70 GLU A CA 1
ATOM 560 C C . GLU A 1 70 ? -14.832 14.520 9.787 1.00 77.00 70 GLU A C 1
ATOM 562 O O . GLU A 1 70 ? -14.201 14.058 8.836 1.00 77.00 70 GLU A O 1
ATOM 567 N N . ASP A 1 71 ? -14.248 15.240 10.746 1.00 80.25 71 ASP A N 1
ATOM 568 C CA . ASP A 1 71 ? -12.839 15.650 10.716 1.00 80.25 71 ASP A CA 1
ATOM 569 C C . ASP A 1 71 ? -11.881 14.600 11.311 1.00 80.25 71 ASP A C 1
ATOM 571 O O . ASP A 1 71 ? -10.668 14.791 11.296 1.00 80.25 71 ASP A O 1
ATOM 575 N N . ALA A 1 72 ? -12.382 13.452 11.788 1.00 76.06 72 ALA A N 1
ATOM 576 C CA . ALA A 1 72 ? -11.586 12.457 12.514 1.00 76.06 72 ALA A CA 1
ATOM 577 C C . ALA A 1 72 ? -10.349 11.969 11.751 1.00 76.06 72 ALA A C 1
ATOM 579 O O . ALA A 1 72 ? -9.300 11.744 12.347 1.00 76.06 72 ALA A O 1
ATOM 580 N N . PHE A 1 73 ? -10.461 11.803 10.434 1.00 74.50 73 PHE A N 1
ATOM 581 C CA . PHE A 1 73 ? -9.324 11.419 9.601 1.00 74.50 73 PHE A CA 1
ATOM 582 C C . PHE A 1 73 ? -8.346 12.583 9.378 1.00 74.50 73 PHE A C 1
ATOM 584 O O . PHE A 1 73 ? -7.139 12.371 9.372 1.00 74.50 73 PHE A O 1
ATOM 591 N N . ILE A 1 74 ? -8.856 13.810 9.220 1.00 77.38 74 ILE A N 1
ATOM 592 C CA . ILE A 1 74 ? -8.043 15.015 8.985 1.00 77.38 74 ILE A CA 1
ATOM 593 C C . ILE A 1 74 ? -7.223 15.359 10.233 1.00 77.38 74 ILE A C 1
ATOM 595 O O . ILE A 1 74 ? -6.049 15.707 10.121 1.00 77.38 74 ILE A O 1
ATOM 599 N N . ASP A 1 75 ? -7.823 15.196 11.409 1.00 80.00 75 ASP A N 1
ATOM 600 C CA . ASP A 1 75 ? -7.204 15.466 12.708 1.00 80.00 75 ASP A CA 1
ATOM 601 C C . ASP A 1 75 ? -6.354 14.293 13.234 1.00 80.00 75 ASP A C 1
ATOM 603 O O . ASP A 1 75 ? -5.899 14.327 14.376 1.00 80.00 75 ASP A O 1
ATOM 607 N N . ASN A 1 76 ? -6.178 13.230 12.435 1.00 79.38 76 ASN A N 1
ATOM 608 C CA . ASN A 1 76 ? -5.559 11.955 12.826 1.00 79.38 76 ASN A CA 1
ATOM 609 C C . ASN A 1 76 ? -6.151 11.338 14.111 1.00 79.38 76 ASN A C 1
ATOM 611 O O . ASN A 1 76 ? -5.517 10.566 14.828 1.00 79.38 76 ASN A O 1
ATOM 615 N N . ASN A 1 77 ? -7.405 11.664 14.416 1.00 82.12 77 ASN A N 1
ATOM 616 C CA . ASN A 1 77 ? -8.128 11.171 15.576 1.00 82.12 77 ASN A CA 1
ATOM 617 C C . ASN A 1 77 ? -8.773 9.821 15.247 1.00 82.12 77 ASN A C 1
ATOM 619 O O . ASN A 1 77 ? -9.996 9.691 15.135 1.00 82.12 77 ASN A O 1
ATOM 623 N N . ILE A 1 78 ? -7.940 8.801 15.066 1.00 82.94 78 ILE A N 1
ATOM 624 C CA . ILE A 1 78 ? -8.371 7.440 14.749 1.00 82.94 78 ILE A CA 1
ATOM 625 C C . ILE A 1 78 ? -8.081 6.544 15.948 1.00 82.94 78 ILE A C 1
ATOM 627 O O . ILE A 1 78 ? -6.966 6.486 16.458 1.00 82.94 78 ILE A O 1
ATOM 631 N N . LEU A 1 79 ? -9.091 5.805 16.410 1.00 87.19 79 LEU A N 1
ATOM 632 C CA . LEU A 1 79 ? -8.897 4.867 17.513 1.00 87.19 79 LEU A CA 1
ATOM 633 C C . LEU A 1 79 ? -7.888 3.771 17.142 1.00 87.19 79 LEU A C 1
ATOM 635 O O . LEU A 1 79 ? -7.990 3.144 16.086 1.00 87.19 79 LEU A O 1
ATOM 639 N N . GLU A 1 80 ? -6.996 3.441 18.074 1.00 88.69 80 GLU A N 1
ATOM 640 C CA . GLU A 1 80 ? -5.993 2.379 17.911 1.00 88.69 80 GLU A CA 1
ATOM 641 C C . GLU A 1 80 ? -6.611 1.021 17.526 1.00 88.69 80 GLU A C 1
ATOM 643 O O . GLU A 1 80 ? -6.027 0.257 16.753 1.00 88.69 80 GLU A O 1
ATOM 648 N N . CYS A 1 81 ? -7.819 0.716 18.012 1.00 89.56 81 CYS A N 1
ATOM 649 C CA . CYS A 1 81 ? -8.537 -0.499 17.628 1.00 89.56 81 CYS A CA 1
ATOM 650 C C . CYS A 1 81 ? -8.931 -0.507 16.138 1.00 89.56 81 CYS A C 1
ATOM 652 O O . CYS A 1 81 ? -8.887 -1.562 15.502 1.00 89.56 81 CYS A O 1
ATOM 654 N N . THR A 1 82 ? -9.251 0.656 15.564 1.00 91.31 82 THR A N 1
ATOM 655 C CA . THR A 1 82 ? -9.555 0.836 14.139 1.00 91.31 82 THR A CA 1
ATOM 656 C C . THR A 1 82 ? -8.291 0.702 13.289 1.00 91.31 82 THR A C 1
ATOM 658 O O . THR A 1 82 ? -8.322 0.024 12.261 1.00 91.31 82 THR A O 1
ATOM 661 N N . ILE A 1 83 ? -7.159 1.250 13.745 1.00 93.00 83 ILE A N 1
ATOM 662 C CA . ILE A 1 83 ? -5.857 1.105 13.067 1.00 93.00 83 ILE A CA 1
ATOM 663 C C . ILE A 1 83 ? -5.389 -0.359 13.100 1.00 93.00 83 ILE A C 1
ATOM 665 O O . ILE A 1 83 ? -4.972 -0.920 12.084 1.00 93.00 83 ILE A O 1
ATOM 669 N N . SER A 1 84 ? -5.538 -1.025 14.247 1.00 94.06 84 SER A N 1
ATOM 670 C CA . SER A 1 84 ? -5.219 -2.450 14.401 1.00 94.06 84 SER A CA 1
ATOM 671 C C . SER A 1 84 ? -6.085 -3.324 13.490 1.00 94.06 84 SER A C 1
ATOM 673 O O . SER A 1 84 ? -5.583 -4.249 12.851 1.00 94.06 84 SER A O 1
ATOM 675 N N . TRP A 1 85 ? -7.380 -3.009 13.384 1.00 95.56 85 TRP A N 1
ATOM 676 C CA . TRP A 1 85 ? -8.289 -3.673 12.452 1.00 95.56 85 TRP A CA 1
ATOM 677 C C . TRP A 1 85 ? -7.847 -3.484 10.996 1.00 95.56 85 TRP A C 1
ATOM 679 O O . TRP A 1 85 ? -7.749 -4.471 10.267 1.00 95.56 85 TRP A O 1
ATOM 689 N N . LEU A 1 86 ? -7.509 -2.254 10.588 1.00 96.75 86 LEU A N 1
ATOM 690 C CA . LEU A 1 86 ? -6.999 -1.958 9.245 1.00 96.75 86 LEU A CA 1
ATOM 691 C C . LEU A 1 86 ? -5.771 -2.820 8.922 1.00 96.75 86 LEU A C 1
ATOM 693 O O . LEU A 1 86 ? -5.734 -3.480 7.883 1.00 96.75 86 LEU A O 1
ATOM 697 N N . LYS A 1 87 ? -4.786 -2.861 9.825 1.00 96.56 87 LYS A N 1
ATOM 698 C CA . LYS A 1 87 ? -3.549 -3.631 9.643 1.00 96.56 87 LYS A CA 1
ATOM 699 C C . LYS A 1 87 ? -3.811 -5.118 9.412 1.00 96.56 87 LYS A C 1
ATOM 701 O O . LYS A 1 87 ? -3.219 -5.710 8.508 1.00 96.56 87 LYS A O 1
ATOM 706 N N . GLU A 1 88 ? -4.707 -5.719 10.189 1.00 97.50 88 GLU A N 1
ATOM 707 C CA . GLU A 1 88 ? -5.061 -7.132 10.031 1.00 97.50 88 GLU A CA 1
ATOM 708 C C . GLU A 1 88 ? -5.838 -7.402 8.733 1.00 97.50 88 GLU A C 1
ATOM 710 O O . GLU A 1 88 ? -5.587 -8.410 8.071 1.00 97.50 88 GLU A O 1
ATOM 715 N N . GLU A 1 89 ? -6.732 -6.505 8.312 1.00 98.06 89 GLU A N 1
ATOM 716 C CA . GLU A 1 89 ? -7.455 -6.652 7.043 1.00 98.06 89 GLU A CA 1
ATOM 717 C C . GLU A 1 89 ? -6.525 -6.524 5.827 1.00 98.06 89 GLU A C 1
ATOM 719 O O . GLU A 1 89 ? -6.586 -7.353 4.916 1.00 98.06 89 GLU A O 1
ATOM 724 N N . LEU A 1 90 ? -5.602 -5.555 5.830 1.00 97.88 90 LEU A N 1
ATOM 725 C CA . LEU A 1 90 ? -4.597 -5.416 4.770 1.00 97.88 90 LEU A CA 1
ATOM 726 C C . LEU A 1 90 ? -3.688 -6.646 4.697 1.00 97.88 90 LEU A C 1
ATOM 728 O O . LEU A 1 90 ? -3.425 -7.161 3.610 1.00 97.88 90 LEU A O 1
ATOM 732 N N . LYS A 1 91 ? -3.271 -7.183 5.847 1.00 97.56 91 LYS A N 1
ATOM 733 C CA . LYS A 1 91 ? -2.455 -8.401 5.922 1.00 97.56 91 LYS A CA 1
ATOM 734 C C . LYS A 1 91 ? -3.166 -9.633 5.354 1.00 97.56 91 LYS A C 1
ATOM 736 O O . LYS A 1 91 ? -2.510 -10.475 4.742 1.00 97.56 91 LYS A O 1
ATOM 741 N N . LYS A 1 92 ? -4.487 -9.756 5.530 1.00 97.94 92 LYS A N 1
ATOM 742 C CA . LYS A 1 92 ? -5.286 -10.84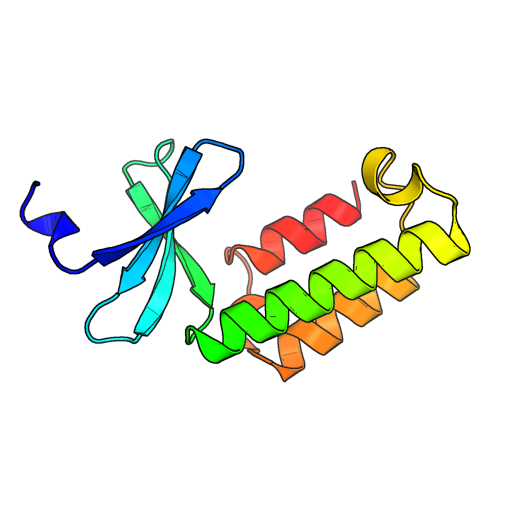8 4.934 1.00 97.94 92 LYS A CA 1
ATOM 743 C C . LYS A 1 92 ? -5.341 -10.759 3.411 1.00 97.94 92 LYS A C 1
ATOM 745 O O . LYS A 1 92 ? -5.345 -11.793 2.748 1.00 97.94 92 LYS A O 1
ATOM 750 N N . ILE A 1 93 ? -5.390 -9.544 2.866 1.00 97.81 93 ILE A N 1
ATOM 751 C CA . ILE A 1 93 ? -5.399 -9.300 1.418 1.00 97.81 93 ILE A CA 1
ATOM 752 C C . ILE A 1 93 ? -4.007 -9.547 0.829 1.00 97.81 93 ILE A C 1
ATOM 754 O O . ILE A 1 93 ? -3.866 -10.222 -0.194 1.00 97.81 93 ILE A O 1
ATOM 758 N N . ASP A 1 94 ? -2.974 -9.002 1.468 1.00 97.56 94 ASP A N 1
ATOM 759 C CA . ASP A 1 94 ? -1.585 -9.119 1.041 1.00 97.56 94 ASP A CA 1
ATOM 760 C C . ASP A 1 94 ? -0.616 -8.972 2.226 1.00 97.56 94 ASP A C 1
ATOM 762 O O . ASP A 1 94 ? -0.228 -7.870 2.604 1.00 97.56 94 ASP A O 1
ATOM 766 N N . ASP A 1 95 ? -0.147 -10.092 2.781 1.00 96.88 95 ASP A N 1
ATOM 767 C CA . ASP A 1 95 ? 0.840 -10.120 3.879 1.00 96.88 95 ASP A CA 1
ATOM 768 C C . ASP A 1 95 ? 2.076 -9.247 3.605 1.00 96.88 95 ASP A C 1
ATOM 770 O O . ASP A 1 95 ? 2.642 -8.635 4.511 1.00 96.88 95 ASP A O 1
ATOM 774 N N . LYS A 1 96 ? 2.523 -9.169 2.348 1.00 96.69 96 LYS A N 1
ATOM 775 C CA . LYS A 1 96 ? 3.742 -8.424 2.015 1.00 96.69 96 LYS A CA 1
ATOM 776 C C . LYS A 1 96 ? 3.530 -6.919 2.111 1.00 96.69 96 LYS A C 1
ATOM 778 O O . LYS A 1 96 ? 4.509 -6.205 2.324 1.00 96.69 96 LYS A O 1
ATOM 783 N N . CYS A 1 97 ? 2.289 -6.453 1.969 1.00 96.75 97 CYS A N 1
ATOM 784 C CA . CYS A 1 97 ? 1.960 -5.034 1.921 1.00 96.75 97 CYS A CA 1
ATOM 785 C C . CYS A 1 97 ? 2.099 -4.345 3.279 1.00 96.75 97 CYS A C 1
ATOM 787 O O . CYS A 1 97 ? 2.257 -3.139 3.308 1.00 96.75 97 CYS A O 1
ATOM 789 N N . VAL A 1 98 ? 2.134 -5.098 4.384 1.00 96.56 98 VAL A N 1
ATOM 790 C CA . VAL A 1 98 ? 2.321 -4.564 5.747 1.00 96.56 98 VAL A CA 1
ATOM 791 C C . VAL A 1 98 ? 3.737 -4.784 6.294 1.00 96.56 98 VAL A C 1
ATOM 793 O O . VAL A 1 98 ? 3.993 -4.584 7.483 1.00 96.56 98 VAL A O 1
ATOM 796 N N . LYS A 1 99 ? 4.684 -5.234 5.460 1.00 96.50 99 LYS A N 1
ATOM 797 C CA . LYS A 1 99 ? 6.079 -5.446 5.882 1.00 96.50 99 LYS A CA 1
ATOM 798 C C . LYS A 1 99 ? 6.833 -4.127 5.953 1.00 96.50 99 LYS A C 1
ATOM 800 O O . LYS A 1 99 ? 6.592 -3.223 5.159 1.00 96.50 99 LYS A O 1
ATOM 805 N N . LYS A 1 100 ? 7.793 -4.036 6.874 1.00 95.38 100 LYS A N 1
ATOM 806 C CA . LYS A 1 100 ? 8.600 -2.828 7.084 1.00 95.38 100 LYS A CA 1
ATOM 807 C C . LYS A 1 100 ? 9.163 -2.283 5.765 1.00 95.38 100 LYS A C 1
ATOM 809 O O . LYS A 1 100 ? 9.799 -3.021 5.015 1.00 95.38 100 LYS A O 1
ATOM 814 N N . GLY A 1 101 ? 8.950 -0.989 5.525 1.00 92.69 101 GLY A N 1
ATOM 815 C CA . GLY A 1 101 ? 9.431 -0.277 4.335 1.00 92.69 101 GLY A CA 1
ATOM 816 C C . GLY A 1 101 ? 8.546 -0.403 3.091 1.00 92.69 101 GLY A C 1
ATOM 817 O O . GLY A 1 101 ? 8.899 0.148 2.053 1.00 92.69 101 GLY A O 1
ATOM 818 N N . SER A 1 102 ? 7.420 -1.113 3.173 1.00 96.19 102 SER A N 1
ATOM 819 C CA . SER A 1 102 ? 6.351 -1.015 2.175 1.00 96.19 102 SER A CA 1
ATOM 820 C C . SER A 1 102 ? 5.519 0.251 2.386 1.00 96.19 102 SER A C 1
ATOM 822 O O . SER A 1 102 ? 5.538 0.840 3.468 1.00 96.19 102 SER A O 1
ATOM 824 N N . PHE A 1 103 ? 4.765 0.636 1.360 1.00 95.75 103 PHE A N 1
ATOM 825 C CA . PHE A 1 103 ? 3.864 1.782 1.405 1.00 95.75 103 PHE A CA 1
ATOM 826 C C . PHE A 1 103 ? 2.864 1.681 2.562 1.00 95.75 103 PHE A C 1
ATOM 828 O O . PHE A 1 103 ? 2.865 2.542 3.431 1.00 95.75 103 PHE A O 1
ATOM 835 N N . TRP A 1 104 ? 2.077 0.599 2.645 1.00 96.56 104 TRP A N 1
ATOM 836 C CA . TRP A 1 104 ? 1.039 0.508 3.678 1.00 96.56 104 TRP A CA 1
ATOM 837 C C . TRP A 1 104 ? 1.598 0.386 5.090 1.00 96.56 104 TRP A C 1
ATOM 839 O O . TRP A 1 104 ? 0.939 0.806 6.032 1.00 96.56 104 TRP A O 1
ATOM 849 N N . PHE A 1 105 ? 2.804 -0.162 5.260 1.00 96.12 105 PHE A N 1
ATOM 850 C CA . PHE A 1 105 ? 3.473 -0.096 6.555 1.00 96.12 105 PHE A CA 1
ATOM 851 C C . PHE A 1 105 ? 3.708 1.358 6.977 1.00 96.12 105 PHE A C 1
ATOM 853 O O . PHE A 1 105 ? 3.378 1.709 8.099 1.00 96.12 105 PHE A O 1
ATOM 860 N N . ILE A 1 106 ? 4.246 2.193 6.084 1.00 93.62 106 ILE A N 1
ATOM 861 C CA . ILE A 1 106 ? 4.509 3.610 6.376 1.00 93.62 106 ILE A CA 1
ATOM 862 C C . ILE A 1 106 ? 3.194 4.347 6.654 1.00 93.62 106 ILE A C 1
ATOM 864 O O . ILE A 1 106 ? 3.097 5.024 7.670 1.00 93.62 106 ILE A O 1
ATOM 868 N N . GLU A 1 107 ? 2.177 4.139 5.813 1.00 93.38 107 GLU A N 1
ATOM 869 C CA . GLU A 1 107 ? 0.854 4.755 5.984 1.00 93.38 107 GLU A CA 1
ATOM 870 C C . GLU A 1 107 ? 0.183 4.360 7.302 1.00 93.38 107 GLU A C 1
ATOM 872 O O . GLU A 1 107 ? -0.460 5.188 7.929 1.00 93.38 107 GLU A O 1
ATOM 877 N N . ILE A 1 108 ? 0.304 3.103 7.745 1.00 93.62 108 ILE A N 1
ATOM 878 C CA . ILE A 1 108 ? -0.263 2.677 9.032 1.00 93.62 108 ILE A CA 1
ATOM 879 C C . ILE A 1 108 ? 0.481 3.331 10.197 1.00 93.62 108 ILE A C 1
ATOM 881 O O . ILE A 1 108 ? -0.161 3.754 11.153 1.00 93.62 108 ILE A O 1
ATOM 885 N N . GLU A 1 109 ? 1.812 3.399 10.141 1.00 93.31 109 GLU A N 1
ATOM 886 C CA . GLU A 1 109 ? 2.604 3.995 11.223 1.00 93.31 109 GLU A CA 1
ATOM 887 C C . GLU A 1 109 ? 2.316 5.497 11.365 1.00 93.31 109 GLU A C 1
ATOM 889 O O . GLU A 1 109 ? 2.226 5.974 12.492 1.00 93.31 109 GLU A O 1
ATOM 894 N N . SER A 1 110 ? 2.063 6.223 10.268 1.00 89.94 110 SER A N 1
ATOM 895 C CA . SER A 1 110 ? 1.683 7.643 10.339 1.00 89.94 110 SER A CA 1
ATOM 896 C C . SER A 1 110 ? 0.314 7.892 10.982 1.00 89.94 110 SER A C 1
ATOM 898 O O . SER A 1 110 ? 0.056 8.995 11.446 1.00 89.94 110 SER A O 1
ATOM 900 N N . LEU A 1 111 ? -0.571 6.888 11.057 1.00 89.62 111 LEU A N 1
ATOM 901 C CA . LEU A 1 111 ? -1.854 7.025 11.768 1.00 89.62 111 LEU A CA 1
ATOM 902 C C . LEU A 1 111 ? -1.700 7.002 13.300 1.00 89.62 111 LEU A C 1
ATOM 904 O O . LEU A 1 111 ? -2.673 7.238 14.008 1.00 89.62 111 LEU A O 1
ATOM 908 N N . TYR A 1 112 ? -0.510 6.674 13.815 1.00 83.75 112 TYR A N 1
ATOM 909 C CA . TYR A 1 112 ? -0.203 6.701 15.249 1.00 83.75 112 TYR A CA 1
ATOM 910 C C . TYR A 1 112 ? 0.478 8.002 15.711 1.00 83.75 112 TYR A C 1
ATOM 912 O O . TYR A 1 112 ? 0.731 8.136 16.910 1.00 83.75 112 TYR A O 1
ATOM 920 N N . GLU A 1 113 ? 0.819 8.913 14.791 1.00 78.25 113 GLU A N 1
ATOM 921 C CA . GLU A 1 113 ? 1.495 10.193 15.080 1.00 78.25 113 GLU A CA 1
ATOM 922 C C . GLU A 1 113 ? 0.521 11.308 15.481 1.00 78.25 113 GLU A C 1
ATOM 924 O O 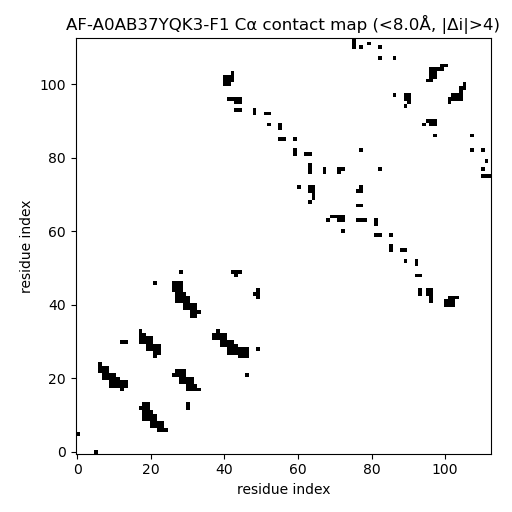. GLU A 1 113 ? 0.823 12.007 16.476 1.00 78.25 113 GLU A O 1
#

Nearest PDB structures (foldseek):
  2qc5-assembly1_A  TM=5.858E-01  e=1.280E+00  Staphylococcus cohnii
  2z2n-assembly1_A  TM=5.408E-01  e=2.117E+00  Staphylococcus aureus
  8p2f-assembly1_E  TM=3.269E-01  e=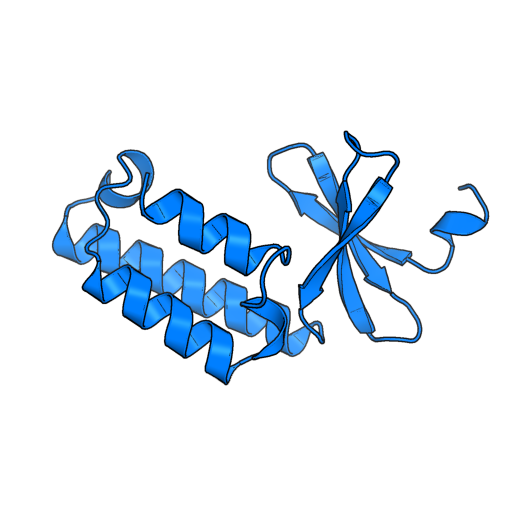1.546E+00  Staphylococcus aureus subsp. aureus NCTC 8325
  5vhy-assembly1_F  TM=2.101E-01  e=6.165E+00  Rattus norvegicus

Secondary structure (DSSP, 8-state):
--GGGTTEEEEEE-TT-PEEEEETTT--EEEEETTTTTEEEEEESSHHHHHHHHHHHHHHHHHHHHHH-TTTTTTT---HHHHHHHHHHHHHH-GGGGSTTSHHHHHHHHTT-

pLDDT: mean 91.74, std 6.47, range [66.75, 98.31]

Radius of gyration: 15.04 Å; Cα contacts (8 Å, |Δi|>4): 166; chains: 1; bounding box: 35×26×40 Å

Sequence (113 aa):
MPEEFRKYWYLGTTSSGDPICIIEKQEKIVFLNNSDAYKEVFMNSSIHQFAACLLVYSKMIDKAVEINGEDAFIDNNILECTISWLKEELKKIDDKCVKKGSFWFIEIESLYE